Protein AF-A0A1H9QN38-F1 (afdb_monomer)

pLDDT: mean 88.78, std 8.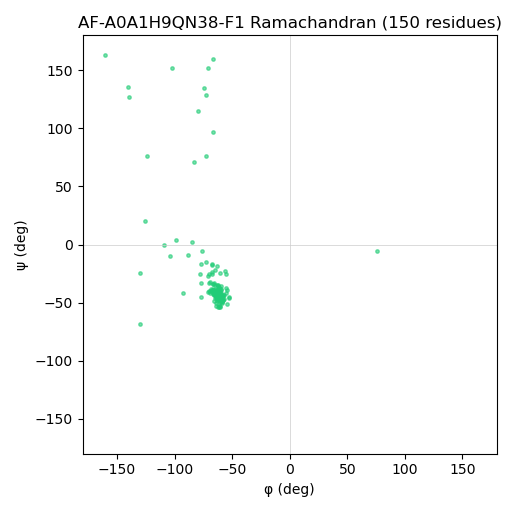53, range [53.91, 98.0]

Foldseek 3Di:
DVVLLVQLCVVCCVVCVLLLVLLVVLLVQLVVLPPPDPPCVDQLCVQVVVVHDSNVSSVVSNVLSVVSNVLSSCCSGPDNDLVSQLVSLVVVLVVLVSSLVSVVVVVDDDPSNVVSVVNSVSSVVSNVVSVVVVVVVVVVVVVVVVVVVVVD

Structure (mmCIF, N/CA/C/O backbone):
data_AF-A0A1H9QN38-F1
#
_entry.id   AF-A0A1H9QN38-F1
#
loop_
_atom_site.group_PDB
_atom_site.id
_atom_site.type_symbol
_atom_site.label_atom_id
_atom_site.label_alt_id
_atom_site.label_comp_id
_atom_site.label_asym_id
_atom_site.label_entity_id
_atom_site.label_seq_id
_atom_site.pdbx_PDB_ins_code
_atom_site.Cartn_x
_atom_site.Cartn_y
_atom_site.Cartn_z
_atom_site.occupancy
_atom_site.B_iso_or_equiv
_atom_site.auth_seq_id
_atom_site.auth_comp_id
_atom_site.auth_asym_id
_atom_site.auth_atom_id
_atom_site.pdbx_PDB_model_num
ATOM 1 N N . MET A 1 1 ? 15.003 -20.982 -12.274 1.00 65.19 1 MET A N 1
ATOM 2 C CA . MET A 1 1 ? 13.824 -20.209 -11.819 1.00 65.19 1 MET A CA 1
ATOM 3 C C . MET A 1 1 ? 14.013 -19.641 -10.412 1.00 65.19 1 MET A C 1
ATOM 5 O O . MET A 1 1 ? 14.087 -18.428 -10.290 1.00 65.19 1 MET A O 1
ATOM 9 N N . MET A 1 2 ? 14.193 -20.466 -9.371 1.00 72.50 2 MET A N 1
ATOM 10 C CA . MET A 1 2 ? 14.381 -19.992 -7.983 1.00 72.50 2 MET A CA 1
ATOM 11 C C . MET A 1 2 ? 15.579 -19.034 -7.801 1.00 72.50 2 MET A C 1
ATOM 13 O O . MET A 1 2 ? 15.434 -17.980 -7.194 1.00 72.50 2 MET A O 1
ATOM 17 N N . LEU A 1 3 ? 16.735 -19.331 -8.409 1.00 73.88 3 LEU A N 1
ATOM 18 C CA . LEU A 1 3 ? 17.917 -18.449 -8.383 1.00 73.88 3 LEU A CA 1
ATOM 19 C C . LEU A 1 3 ? 17.675 -17.080 -9.046 1.00 73.88 3 LEU A C 1
ATOM 21 O O . LEU A 1 3 ? 18.198 -16.069 -8.582 1.00 73.88 3 LEU A O 1
ATOM 25 N N . THR A 1 4 ? 16.870 -17.038 -10.111 1.00 74.44 4 THR A N 1
ATOM 26 C CA . THR A 1 4 ? 16.478 -15.799 -10.805 1.00 74.44 4 THR A CA 1
ATOM 27 C C . THR A 1 4 ? 15.549 -14.959 -9.933 1.00 74.44 4 THR A C 1
ATOM 29 O O . THR A 1 4 ? 15.715 -13.743 -9.852 1.00 74.44 4 THR A O 1
ATOM 32 N N . LEU A 1 5 ? 14.617 -15.615 -9.230 1.00 72.75 5 LEU A N 1
ATOM 33 C CA . LEU A 1 5 ? 13.726 -14.959 -8.278 1.00 72.75 5 LEU A CA 1
ATOM 34 C C . LEU A 1 5 ? 14.518 -14.310 -7.140 1.00 72.75 5 LEU A C 1
ATOM 36 O O . LEU A 1 5 ? 14.424 -13.103 -6.935 1.00 72.75 5 LEU A O 1
ATOM 40 N N . VAL A 1 6 ? 15.369 -15.089 -6.466 1.00 75.12 6 VAL A N 1
ATOM 41 C CA . VAL A 1 6 ? 16.167 -14.615 -5.326 1.00 75.12 6 VAL A CA 1
ATOM 42 C C . VAL A 1 6 ? 17.084 -13.462 -5.728 1.00 75.12 6 VAL A C 1
ATOM 44 O O . VAL A 1 6 ? 17.057 -12.422 -5.076 1.00 75.12 6 VAL A O 1
ATOM 47 N N . ARG A 1 7 ? 17.839 -13.592 -6.831 1.00 74.44 7 ARG A N 1
ATOM 48 C CA . ARG A 1 7 ? 18.728 -12.516 -7.303 1.00 74.44 7 ARG A CA 1
ATOM 49 C C . ARG A 1 7 ? 17.965 -11.229 -7.602 1.00 74.44 7 ARG A C 1
ATOM 51 O O . ARG A 1 7 ? 18.402 -10.166 -7.168 1.00 74.44 7 ARG A O 1
ATOM 58 N N . GLY A 1 8 ? 16.825 -11.340 -8.284 1.00 74.12 8 GLY A N 1
ATOM 59 C CA . GLY A 1 8 ? 15.977 -10.203 -8.634 1.00 74.12 8 GL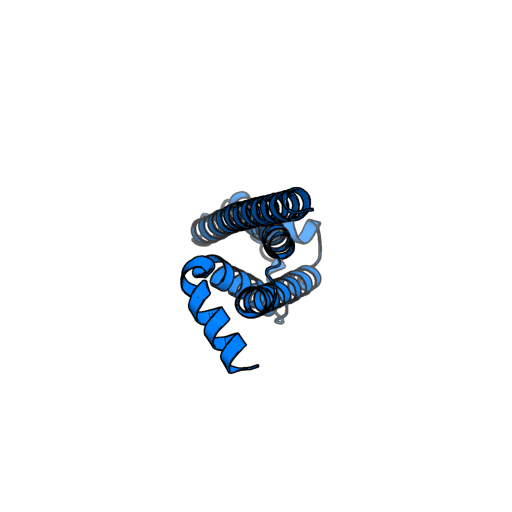Y A CA 1
ATOM 60 C C . GLY A 1 8 ? 15.361 -9.494 -7.424 1.00 74.12 8 GLY A C 1
ATOM 61 O O . GLY A 1 8 ? 15.316 -8.266 -7.368 1.00 74.12 8 GLY A O 1
ATOM 62 N N . ILE A 1 9 ? 14.948 -10.252 -6.404 1.00 74.62 9 ILE A N 1
ATOM 63 C CA . ILE A 1 9 ? 14.509 -9.670 -5.132 1.00 74.62 9 ILE A CA 1
ATOM 64 C C . ILE A 1 9 ? 15.685 -8.944 -4.478 1.00 74.62 9 ILE A C 1
ATOM 66 O O . ILE A 1 9 ? 15.569 -7.761 -4.177 1.00 74.62 9 ILE A O 1
ATOM 70 N N . THR A 1 10 ? 16.834 -9.605 -4.305 1.00 77.38 10 THR A N 1
ATOM 71 C CA . THR A 1 10 ? 17.978 -9.017 -3.588 1.00 77.38 10 THR A CA 1
ATOM 72 C C . THR A 1 10 ? 18.556 -7.776 -4.268 1.00 77.38 10 THR A C 1
ATOM 74 O O . THR A 1 10 ? 18.964 -6.848 -3.573 1.00 77.38 10 THR A O 1
ATOM 77 N N . SER A 1 11 ? 18.557 -7.712 -5.606 1.00 77.50 11 SER A N 1
ATOM 78 C CA . SER A 1 11 ? 19.092 -6.565 -6.350 1.00 77.50 11 SER A CA 1
ATOM 79 C C . SER A 1 11 ? 18.227 -5.313 -6.205 1.00 77.50 11 SER A C 1
ATOM 81 O O . SER A 1 11 ? 18.752 -4.202 -6.187 1.00 77.50 11 SER A O 1
ATOM 83 N N . HIS A 1 12 ? 16.908 -5.480 -6.074 1.00 79.06 12 HIS A N 1
ATOM 84 C CA . HIS A 1 12 ? 15.957 -4.370 -5.985 1.00 79.06 12 HIS A CA 1
ATOM 85 C C . HIS A 1 12 ? 15.425 -4.122 -4.572 1.00 79.06 12 HIS A C 1
ATOM 87 O O . HIS A 1 12 ? 14.798 -3.088 -4.345 1.00 79.06 12 HIS A O 1
ATOM 93 N N . PHE A 1 13 ? 15.695 -5.017 -3.618 1.00 79.81 13 PHE A N 1
ATOM 94 C CA . PHE A 1 13 ? 15.172 -4.935 -2.255 1.00 79.81 13 PHE A CA 1
ATOM 95 C C . PHE A 1 13 ? 15.503 -3.596 -1.598 1.00 79.81 13 PHE A C 1
ATOM 97 O O . PHE A 1 13 ? 14.596 -2.906 -1.149 1.00 79.81 13 PHE A O 1
ATOM 104 N N . ARG A 1 14 ? 16.778 -3.173 -1.625 1.00 81.94 14 ARG A N 1
ATOM 105 C CA . ARG A 1 14 ? 17.223 -1.912 -0.999 1.00 81.94 14 ARG A CA 1
ATOM 106 C C . ARG A 1 14 ? 16.524 -0.678 -1.570 1.00 81.94 14 ARG A C 1
ATOM 108 O O . ARG A 1 14 ? 16.243 0.252 -0.827 1.00 81.94 14 ARG A O 1
ATOM 115 N N . ALA A 1 15 ? 16.230 -0.680 -2.868 1.00 84.25 15 ALA A N 1
ATOM 116 C CA . ALA A 1 15 ? 15.539 0.424 -3.528 1.00 84.25 15 ALA A CA 1
ATOM 117 C C . ALA A 1 15 ? 14.024 0.432 -3.256 1.00 84.25 15 ALA A C 1
ATOM 119 O O . ALA A 1 15 ? 13.376 1.440 -3.504 1.00 84.25 15 ALA A O 1
ATOM 120 N N . ARG A 1 16 ? 13.459 -0.684 -2.772 1.00 87.44 16 ARG A N 1
ATOM 121 C CA . ARG A 1 16 ? 12.011 -0.891 -2.599 1.00 87.44 16 ARG A CA 1
ATOM 122 C C . ARG A 1 16 ? 11.631 -1.306 -1.174 1.00 87.44 16 ARG A C 1
ATOM 124 O O . ARG A 1 16 ? 10.567 -1.885 -0.975 1.00 87.44 16 ARG A O 1
ATOM 131 N N . VAL A 1 17 ? 12.488 -1.051 -0.178 1.00 92.94 17 VAL A N 1
ATOM 132 C CA . VAL A 1 17 ? 12.266 -1.486 1.219 1.00 92.94 17 VAL A CA 1
ATOM 133 C C . VAL A 1 17 ? 10.925 -0.983 1.746 1.00 92.94 17 VAL A C 1
ATOM 135 O O . VAL A 1 17 ? 10.189 -1.738 2.374 1.00 92.94 17 VAL A O 1
ATOM 138 N N . THR A 1 18 ? 10.582 0.269 1.448 1.00 94.31 18 THR A N 1
ATOM 139 C CA . THR A 1 18 ? 9.319 0.893 1.858 1.00 94.31 18 THR A CA 1
ATOM 140 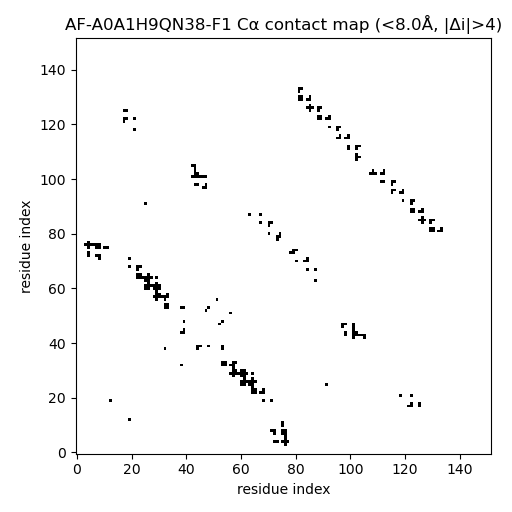C C . THR A 1 18 ? 8.109 0.211 1.225 1.00 94.31 18 THR A C 1
ATOM 142 O O . THR A 1 18 ? 7.111 -0.001 1.904 1.00 94.31 18 THR A O 1
ATOM 145 N N . GLU A 1 19 ? 8.187 -0.198 -0.042 1.00 94.00 19 GLU A N 1
ATOM 146 C CA . GLU A 1 19 ? 7.107 -0.937 -0.705 1.00 94.00 19 GLU A CA 1
ATOM 147 C C . GLU A 1 19 ? 6.910 -2.325 -0.103 1.00 94.00 19 GLU A C 1
ATOM 149 O O . GLU A 1 19 ? 5.773 -2.743 0.098 1.00 94.00 19 GLU A O 1
ATOM 154 N N . TRP A 1 20 ? 8.004 -3.026 0.208 1.00 94.44 20 TRP A N 1
ATOM 155 C CA . TRP A 1 20 ? 7.952 -4.324 0.881 1.00 94.44 20 TRP A CA 1
ATOM 156 C C . TRP A 1 20 ? 7.343 -4.209 2.275 1.00 94.44 20 TRP A C 1
ATOM 158 O O . TRP A 1 20 ? 6.432 -4.966 2.611 1.00 94.44 20 TRP A O 1
ATOM 168 N N . ALA A 1 21 ? 7.817 -3.244 3.066 1.00 95.94 21 ALA A N 1
ATOM 169 C CA . ALA A 1 21 ? 7.328 -3.010 4.417 1.00 95.94 21 ALA A CA 1
ATOM 170 C C . ALA A 1 21 ? 5.831 -2.677 4.419 1.00 95.94 21 ALA A C 1
ATOM 172 O O . ALA A 1 21 ? 5.080 -3.257 5.195 1.00 95.94 21 ALA A O 1
ATOM 173 N N . LEU A 1 22 ? 5.381 -1.797 3.522 1.00 97.06 22 LEU A N 1
ATOM 174 C CA . LEU A 1 22 ? 3.987 -1.356 3.472 1.00 97.06 22 LEU A CA 1
ATOM 175 C C . LEU A 1 22 ? 3.045 -2.387 2.842 1.00 97.06 22 LEU A C 1
ATOM 177 O O . LEU A 1 22 ? 1.916 -2.536 3.305 1.00 97.06 22 LEU A O 1
ATOM 181 N N . ALA A 1 23 ? 3.506 -3.165 1.859 1.00 96.38 23 ALA A N 1
ATOM 182 C CA . ALA A 1 23 ? 2.750 -4.311 1.357 1.00 96.38 23 ALA A CA 1
ATOM 183 C C . ALA A 1 23 ? 2.555 -5.372 2.454 1.00 96.38 23 ALA A C 1
ATOM 185 O O . ALA A 1 23 ? 1.448 -5.881 2.630 1.00 96.38 23 ALA A O 1
ATOM 186 N N . GLY A 1 24 ? 3.611 -5.653 3.227 1.00 97.06 24 GLY A N 1
ATOM 187 C CA . GLY A 1 24 ? 3.550 -6.530 4.394 1.00 97.06 24 GLY A CA 1
ATOM 188 C C . GLY A 1 24 ? 2.642 -5.985 5.496 1.00 97.06 24 GLY A C 1
ATOM 189 O O . GLY A 1 24 ? 1.827 -6.731 6.032 1.00 97.06 24 GLY A O 1
ATOM 190 N N . ALA A 1 25 ? 2.723 -4.685 5.791 1.00 97.31 25 ALA A N 1
ATOM 191 C CA . ALA A 1 25 ? 1.863 -4.030 6.771 1.00 97.31 25 ALA A CA 1
ATOM 192 C C . ALA A 1 25 ? 0.387 -4.109 6.369 1.00 97.31 25 ALA A C 1
ATOM 194 O O . ALA A 1 25 ? -0.441 -4.456 7.201 1.00 97.31 25 ALA A O 1
ATOM 195 N N . LEU A 1 26 ? 0.051 -3.860 5.099 1.00 97.88 26 LEU A N 1
ATOM 196 C CA . LEU A 1 26 ? -1.326 -3.952 4.613 1.00 97.88 26 LEU A CA 1
ATOM 197 C C . LEU A 1 26 ? -1.857 -5.390 4.650 1.00 97.88 26 LEU A C 1
ATOM 199 O O . LEU A 1 26 ? -2.981 -5.620 5.093 1.00 97.88 26 LEU A O 1
ATOM 203 N N . PHE A 1 27 ? -1.034 -6.353 4.223 1.00 98.00 27 PHE A N 1
ATOM 204 C CA . PHE A 1 27 ? -1.359 -7.776 4.305 1.00 98.00 27 PHE A CA 1
ATOM 205 C C . PHE A 1 27 ? -1.617 -8.204 5.756 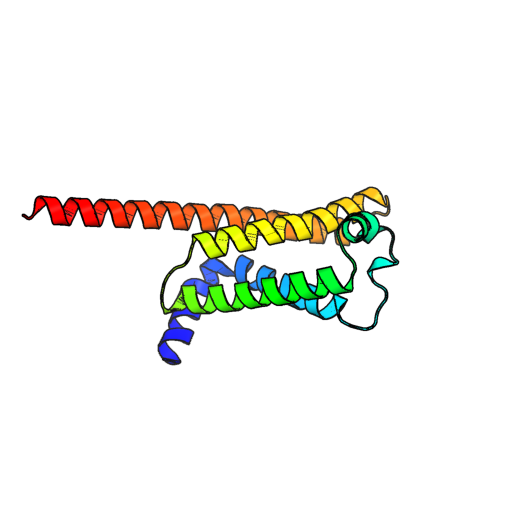1.00 98.00 27 PHE A C 1
ATOM 207 O O . PHE A 1 27 ? -2.643 -8.814 6.051 1.00 98.00 27 PHE A O 1
ATOM 214 N N . GLY A 1 28 ? -0.711 -7.839 6.667 1.00 97.56 28 GLY A N 1
ATOM 215 C CA . GLY A 1 28 ? -0.825 -8.130 8.093 1.00 97.56 28 GLY A CA 1
ATOM 216 C C . GLY A 1 28 ? -2.034 -7.450 8.730 1.00 97.56 28 GLY A C 1
ATOM 217 O O . GLY A 1 28 ? -2.762 -8.088 9.479 1.00 97.56 28 GLY A O 1
ATOM 218 N N . TRP A 1 29 ? -2.305 -6.192 8.385 1.00 96.44 29 TRP A N 1
ATOM 219 C CA . TRP A 1 29 ? -3.469 -5.45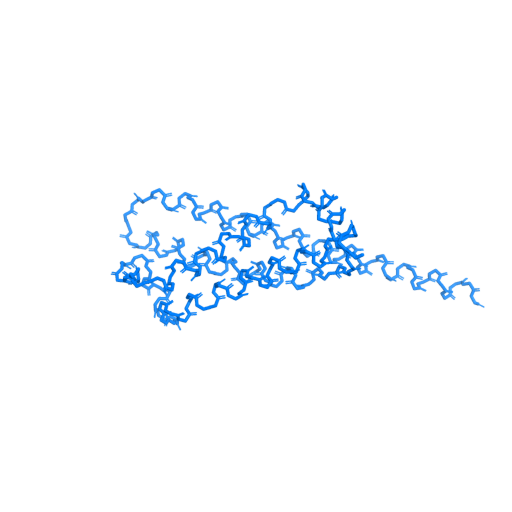9 8.879 1.00 96.44 29 TRP A CA 1
ATOM 220 C C . TRP A 1 29 ? -4.781 -6.111 8.425 1.00 96.44 29 TRP A C 1
ATOM 222 O O . TRP A 1 29 ? -5.663 -6.354 9.244 1.00 96.44 29 TRP A O 1
ATOM 232 N N . GLY A 1 30 ? -4.874 -6.500 7.148 1.00 96.81 30 GLY A N 1
ATOM 233 C CA . GLY A 1 30 ? -6.010 -7.267 6.635 1.00 96.81 30 GLY A CA 1
ATOM 234 C C . GLY A 1 30 ? -6.169 -8.633 7.305 1.00 96.81 30 GLY A C 1
ATOM 235 O O . GLY A 1 30 ? -7.287 -9.054 7.575 1.00 96.81 30 GLY A O 1
ATOM 236 N N . TYR A 1 31 ? -5.065 -9.314 7.626 1.00 96.94 31 TYR A N 1
ATOM 237 C CA . TYR A 1 31 ? -5.101 -10.557 8.399 1.00 96.94 31 TYR A CA 1
ATOM 238 C C . TYR A 1 31 ? -5.630 -10.340 9.825 1.00 96.94 31 TYR A C 1
ATOM 240 O O . TYR A 1 31 ? -6.469 -11.114 10.277 1.00 96.94 31 TYR A O 1
ATOM 248 N N . ILE A 1 32 ? -5.190 -9.278 10.510 1.00 95.75 32 ILE A N 1
ATOM 249 C CA . ILE A 1 32 ? -5.652 -8.937 11.864 1.00 95.75 32 ILE A CA 1
ATOM 250 C C . ILE A 1 32 ? -7.156 -8.651 11.888 1.00 95.75 32 ILE A C 1
ATOM 252 O O . ILE A 1 32 ? -7.836 -9.189 12.754 1.00 95.75 32 ILE A O 1
ATOM 256 N N . LEU A 1 33 ? -7.692 -7.894 10.924 1.00 94.94 33 LEU A N 1
ATOM 257 C CA . LEU A 1 33 ? -9.138 -7.626 10.840 1.00 94.94 33 LEU A CA 1
ATOM 258 C C . LEU A 1 33 ? -9.998 -8.877 10.614 1.00 94.94 33 LEU A C 1
ATOM 260 O O . LEU A 1 33 ? -11.205 -8.851 10.824 1.00 94.94 33 LEU A O 1
ATOM 264 N N . LYS A 1 34 ? -9.400 -9.971 10.141 1.00 93.44 34 LYS A N 1
ATOM 265 C CA . LYS A 1 34 ? -10.103 -11.244 9.948 1.00 93.44 34 LYS A CA 1
ATOM 266 C C . LYS A 1 34 ? -10.084 -12.125 11.195 1.00 93.44 34 LYS A C 1
ATOM 268 O O . LYS A 1 34 ? -10.736 -13.169 11.205 1.00 93.44 34 LYS A O 1
ATOM 273 N N . LEU A 1 35 ? -9.316 -11.757 12.221 1.00 93.62 35 LEU A N 1
ATOM 274 C CA . LEU A 1 35 ? -9.378 -12.428 13.513 1.00 93.62 35 LEU A CA 1
ATOM 275 C C . LEU A 1 35 ? -10.703 -12.076 14.206 1.00 93.62 35 LEU A C 1
ATOM 277 O O . LEU A 1 35 ? -11.242 -10.998 13.970 1.00 93.62 35 LEU A O 1
ATOM 281 N N . PRO A 1 36 ? -11.239 -12.955 15.070 1.00 87.00 36 PRO A N 1
ATOM 282 C CA . PRO A 1 36 ? -12.490 -12.707 15.780 1.00 87.00 36 PRO A CA 1
ATOM 283 C C . PRO A 1 36 ? -12.288 -11.650 16.879 1.00 87.00 36 PRO A C 1
ATOM 285 O O . PRO A 1 36 ? -12.186 -11.970 18.061 1.00 87.00 36 PRO A O 1
ATOM 288 N N . SER A 1 37 ? -12.190 -10.385 16.479 1.00 86.62 37 SER A N 1
ATOM 289 C CA . SER A 1 37 ? -12.044 -9.220 17.345 1.00 86.62 37 SER A CA 1
ATOM 290 C C . SER A 1 37 ? -12.888 -8.078 16.781 1.00 86.62 37 SER A C 1
ATOM 292 O O . SER A 1 37 ? -12.824 -7.844 15.580 1.00 86.62 37 SER A O 1
ATOM 294 N N . PRO A 1 38 ? -13.653 -7.344 17.605 1.00 87.31 38 PRO A N 1
ATOM 295 C CA . PRO A 1 38 ? -14.478 -6.241 17.128 1.00 87.31 38 PRO A CA 1
ATOM 296 C C . PRO A 1 38 ? -13.647 -4.956 16.992 1.00 87.31 38 PRO A C 1
ATOM 298 O O . PRO A 1 38 ? -13.746 -4.033 17.801 1.00 87.31 38 PRO A O 1
ATOM 301 N N . THR A 1 39 ? -12.758 -4.892 16.001 1.00 91.75 39 THR A N 1
ATOM 302 C CA . THR A 1 39 ? -11.873 -3.727 15.831 1.00 91.75 39 THR A CA 1
ATOM 303 C C . THR A 1 39 ? -12.674 -2.474 15.492 1.00 91.75 39 THR A C 1
ATOM 305 O O . THR A 1 39 ? -12.383 -1.395 16.009 1.00 91.75 39 THR A O 1
ATOM 308 N N . PHE A 1 40 ? -13.701 -2.616 14.651 1.00 93.75 40 PHE A N 1
ATOM 309 C CA . PHE A 1 40 ? -14.521 -1.509 14.164 1.00 93.75 40 PHE A CA 1
ATOM 310 C C . PHE A 1 40 ? -15.530 -0.973 15.189 1.00 93.75 40 PHE A C 1
ATOM 312 O O . PHE A 1 40 ? -16.126 0.074 14.940 1.00 93.75 40 PHE A O 1
ATOM 319 N N . ASP A 1 41 ? -15.664 -1.602 16.361 1.00 92.75 41 ASP A N 1
ATOM 320 C CA . ASP A 1 41 ? -16.434 -1.038 17.481 1.00 92.75 41 ASP A CA 1
ATOM 321 C C . ASP A 1 41 ? -15.763 0.224 18.052 1.00 92.75 41 ASP A C 1
ATOM 323 O O . ASP A 1 41 ? -16.392 1.026 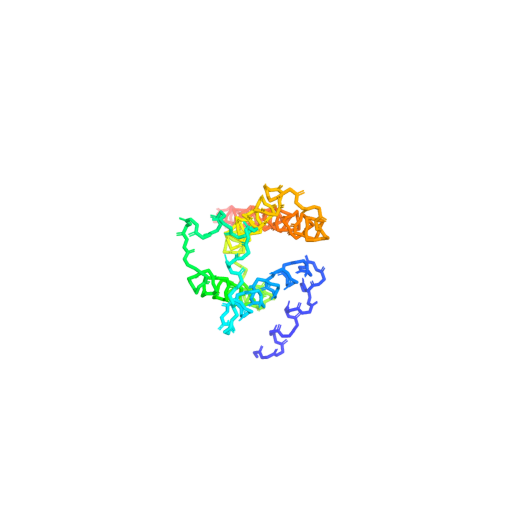18.746 1.00 92.75 41 ASP A O 1
ATOM 327 N N . GLN A 1 42 ? -14.476 0.434 17.754 1.00 90.00 42 GLN A N 1
ATOM 328 C CA . GLN A 1 42 ? -13.771 1.641 18.158 1.00 90.00 42 GLN A CA 1
ATOM 329 C C . GLN A 1 42 ? -14.202 2.836 17.288 1.00 90.00 42 GLN A C 1
ATOM 331 O O . GLN A 1 42 ? -14.175 2.744 16.056 1.00 90.00 42 GLN A O 1
ATOM 336 N N . PRO A 1 43 ? -14.481 4.010 17.890 1.00 91.12 43 PRO A N 1
ATOM 337 C CA . PRO A 1 43 ? -14.902 5.204 17.151 1.00 91.12 43 PRO A CA 1
ATOM 338 C C . PRO A 1 43 ? -13.934 5.637 16.037 1.00 91.12 43 PRO A C 1
ATOM 340 O O . PRO A 1 43 ? -14.342 6.273 15.066 1.00 91.12 43 PRO A O 1
ATOM 343 N N . SER A 1 44 ? -12.652 5.278 16.155 1.00 90.81 44 SER A N 1
ATOM 344 C CA . SER A 1 44 ? -11.590 5.613 15.201 1.00 90.81 44 SER A CA 1
ATOM 345 C C . SER A 1 44 ? -11.779 4.971 13.831 1.00 90.81 44 SER A C 1
ATOM 347 O O . SER A 1 44 ? -11.251 5.492 12.854 1.00 90.81 44 SER A O 1
ATOM 349 N N . TYR A 1 45 ? -12.546 3.885 13.728 1.00 92.75 45 TYR A N 1
ATOM 350 C CA . TYR A 1 45 ? -12.849 3.229 12.453 1.00 92.75 45 TYR A CA 1
ATOM 351 C C . TYR A 1 45 ? -14.215 3.619 11.887 1.00 92.75 45 TYR A C 1
ATOM 353 O O . TYR A 1 45 ? -14.596 3.129 10.824 1.00 92.75 45 TYR A O 1
ATOM 361 N N . GLY A 1 46 ? -14.933 4.542 12.538 1.00 90.75 46 GLY A N 1
ATOM 362 C CA . GLY A 1 46 ? -16.276 4.951 12.130 1.00 90.75 46 GLY A CA 1
ATOM 363 C C . GLY A 1 46 ? -16.356 5.411 10.672 1.00 90.75 46 GLY A C 1
ATOM 364 O O . GLY A 1 46 ? -17.293 5.048 9.972 1.00 90.75 46 GLY A O 1
ATOM 365 N N . GLU A 1 47 ? -15.354 6.136 10.163 1.00 89.19 47 GLU A N 1
ATOM 366 C CA . GLU A 1 47 ? -15.338 6.545 8.749 1.00 89.19 47 GLU A CA 1
ATOM 367 C C . GLU A 1 47 ? -15.158 5.364 7.790 1.00 89.19 47 GLU A C 1
ATOM 369 O O . GLU A 1 47 ? -15.827 5.310 6.762 1.00 89.19 47 GLU A O 1
ATOM 374 N N . MET A 1 48 ? -14.319 4.382 8.131 1.00 93.44 48 MET A N 1
ATOM 375 C CA . MET A 1 48 ? -14.158 3.172 7.318 1.00 93.44 48 MET A CA 1
ATOM 376 C C . MET A 1 48 ? -15.436 2.330 7.312 1.00 93.44 48 MET A C 1
ATOM 378 O O . MET A 1 48 ? -15.846 1.846 6.253 1.00 93.44 48 MET A O 1
ATOM 382 N N . ALA A 1 49 ? -16.092 2.212 8.470 1.00 94.19 49 ALA A N 1
ATOM 383 C CA . ALA A 1 49 ? -17.340 1.473 8.641 1.00 94.19 49 ALA A CA 1
ATOM 384 C C . ALA A 1 49 ? -18.493 2.027 7.781 1.00 94.19 49 ALA A C 1
ATOM 386 O O . ALA A 1 49 ? -19.408 1.288 7.425 1.00 94.19 49 ALA A O 1
ATOM 387 N N . ARG A 1 50 ? -18.443 3.311 7.389 1.00 92.19 50 ARG A N 1
ATOM 388 C CA . ARG A 1 50 ? -19.430 3.922 6.477 1.00 92.19 50 ARG A CA 1
ATOM 389 C C . ARG A 1 50 ? -19.325 3.417 5.042 1.00 92.19 50 ARG A C 1
ATOM 391 O O . ARG A 1 50 ? -20.308 3.492 4.311 1.00 92.19 50 ARG A O 1
ATOM 398 N N . PHE A 1 51 ? -18.148 2.953 4.628 1.00 93.75 51 PHE A N 1
ATOM 399 C CA . PHE A 1 51 ? -17.919 2.454 3.272 1.00 93.75 51 PHE A CA 1
ATOM 400 C C . PHE A 1 51 ? -18.139 0.946 3.168 1.00 93.75 51 PHE A C 1
ATOM 402 O O . PHE A 1 51 ? -18.704 0.485 2.179 1.00 93.75 51 PHE A O 1
ATOM 409 N N . ALA A 1 52 ? -17.676 0.178 4.158 1.00 94.62 52 ALA A N 1
ATOM 410 C CA . ALA A 1 52 ? -17.802 -1.275 4.171 1.00 94.62 52 ALA A CA 1
ATOM 411 C C . ALA A 1 52 ? -17.626 -1.850 5.585 1.00 94.62 52 ALA A C 1
ATOM 413 O O . ALA A 1 52 ? -17.078 -1.192 6.471 1.00 94.62 52 ALA A O 1
ATOM 414 N N . SER A 1 53 ? -18.061 -3.098 5.781 1.00 95.06 53 SER A N 1
ATOM 415 C CA . SER A 1 53 ? -17.875 -3.827 7.041 1.00 95.06 53 SER A CA 1
ATOM 416 C C . SER A 1 53 ? -16.399 -4.136 7.326 1.00 95.06 53 SER A C 1
ATOM 418 O O . SER A 1 53 ? -15.580 -4.184 6.405 1.00 95.06 53 SER A O 1
ATOM 420 N N . GLU A 1 54 ? -16.074 -4.407 8.596 1.00 94.94 54 GLU A N 1
ATOM 421 C CA . GLU A 1 54 ? -14.734 -4.845 9.022 1.00 94.94 54 GLU A CA 1
ATOM 422 C C . GLU A 1 54 ? -14.245 -6.055 8.216 1.00 94.94 54 GLU A C 1
ATOM 424 O O . GLU A 1 54 ? -13.134 -6.024 7.694 1.00 94.94 54 GLU A O 1
ATOM 429 N N . ASP A 1 55 ? -15.096 -7.072 8.023 1.00 95.06 55 ASP A N 1
ATOM 430 C CA . ASP A 1 55 ? -14.745 -8.259 7.229 1.00 95.06 55 ASP A CA 1
ATOM 431 C C . ASP A 1 55 ? -14.413 -7.897 5.773 1.00 95.06 55 ASP A C 1
ATOM 433 O O . ASP A 1 55 ? -13.412 -8.359 5.226 1.00 95.06 55 ASP A O 1
ATOM 437 N N . THR A 1 56 ? -15.192 -7.002 5.158 1.00 96.00 56 THR A N 1
ATOM 438 C CA . THR A 1 56 ? -14.933 -6.557 3.781 1.00 96.00 56 THR A CA 1
ATOM 439 C C . THR A 1 56 ? -13.585 -5.846 3.688 1.00 96.00 56 THR A C 1
ATOM 441 O O . THR A 1 56 ? -12.783 -6.148 2.802 1.00 96.00 56 THR A O 1
ATOM 444 N N . TRP A 1 57 ? -13.294 -4.936 4.622 1.00 96.00 57 TRP A N 1
ATOM 445 C CA . TRP A 1 57 ? -11.993 -4.271 4.696 1.00 96.00 57 TRP A CA 1
ATOM 446 C C . TRP A 1 57 ? -10.855 -5.257 4.955 1.00 96.00 57 TRP A C 1
ATOM 448 O O . TRP A 1 57 ? -9.814 -5.165 4.305 1.00 96.00 57 TRP A O 1
ATOM 458 N N . GLY A 1 58 ? -11.063 -6.239 5.832 1.00 96.44 58 GLY A N 1
ATOM 459 C CA . GLY A 1 58 ? -10.115 -7.314 6.097 1.00 96.44 58 GLY A CA 1
ATOM 460 C C . GLY A 1 58 ? -9.781 -8.106 4.835 1.00 96.44 58 GLY A C 1
ATOM 461 O O . GLY A 1 58 ? -8.607 -8.285 4.507 1.00 96.44 58 GLY A O 1
ATOM 462 N N . GLN A 1 59 ? -10.793 -8.515 4.065 1.00 96.81 59 GLN A N 1
ATOM 463 C CA . GLN A 1 59 ? -10.602 -9.204 2.786 1.00 96.81 59 GLN A CA 1
ATOM 464 C C . GLN A 1 59 ? -9.858 -8.337 1.765 1.00 96.81 59 GLN A C 1
ATOM 466 O O . GLN A 1 59 ? -8.901 -8.806 1.145 1.00 96.81 59 GLN A O 1
ATOM 471 N N . VAL A 1 60 ? -10.262 -7.075 1.608 1.00 95.81 60 VAL A N 1
ATOM 472 C CA . VAL A 1 60 ? -9.647 -6.138 0.660 1.00 95.81 60 VAL A CA 1
ATOM 473 C C . VAL A 1 60 ? -8.176 -5.903 1.003 1.00 95.81 60 VAL A C 1
ATOM 475 O O . VAL A 1 60 ? -7.313 -6.098 0.147 1.00 95.81 60 VAL A O 1
ATOM 478 N N . CYS A 1 61 ? -7.861 -5.543 2.248 1.00 97.44 61 CYS A N 1
ATOM 479 C CA . CYS A 1 61 ? -6.488 -5.293 2.688 1.00 97.44 61 CYS A CA 1
ATOM 480 C C . CYS A 1 61 ? -5.612 -6.546 2.565 1.00 97.44 61 CYS A C 1
ATOM 482 O O . CYS A 1 61 ? -4.483 -6.461 2.077 1.00 97.44 61 CYS A O 1
ATOM 484 N N . PHE A 1 62 ? -6.147 -7.714 2.935 1.00 97.62 62 PHE A N 1
ATOM 485 C CA . PHE A 1 62 ? -5.443 -8.990 2.831 1.00 97.62 62 PHE A CA 1
ATOM 486 C C . PHE A 1 62 ? -5.065 -9.304 1.379 1.00 97.62 62 PHE A C 1
ATOM 488 O O . PHE A 1 62 ? -3.893 -9.533 1.074 1.00 97.62 62 PHE A O 1
ATOM 495 N N . TRP A 1 63 ? -6.035 -9.270 0.460 1.00 96.81 63 TRP A N 1
ATOM 496 C CA . TRP A 1 63 ? -5.785 -9.617 -0.938 1.00 96.81 63 TRP A CA 1
ATOM 497 C C . TRP A 1 63 ? -4.947 -8.567 -1.662 1.00 96.81 63 TRP A C 1
ATOM 499 O O . TRP A 1 63 ? -4.028 -8.934 -2.392 1.00 96.81 63 TRP A O 1
ATOM 509 N N . VAL A 1 64 ? -5.185 -7.274 -1.431 1.00 95.75 64 VAL A N 1
ATOM 510 C CA . VAL A 1 64 ? -4.363 -6.209 -2.025 1.00 95.75 64 VAL A CA 1
ATOM 511 C C . VAL A 1 64 ? -2.923 -6.297 -1.523 1.00 95.75 64 VAL A C 1
ATOM 513 O O . VAL A 1 64 ? -1.996 -6.245 -2.331 1.00 95.75 64 VAL A O 1
ATOM 516 N N . GLY A 1 65 ? -2.712 -6.483 -0.216 1.00 96.62 65 GLY A N 1
ATOM 517 C CA . GLY A 1 65 ? -1.378 -6.666 0.358 1.00 96.62 65 GLY A CA 1
ATOM 518 C C . GLY A 1 65 ? -0.657 -7.873 -0.244 1.00 96.62 65 GLY A C 1
ATOM 519 O O . GLY A 1 65 ? 0.494 -7.761 -0.669 1.00 96.62 65 GLY A O 1
ATOM 520 N N . LEU A 1 66 ? -1.358 -9.002 -0.389 1.00 96.25 66 LEU A N 1
ATOM 521 C CA . LEU A 1 66 ? -0.808 -10.204 -1.013 1.00 96.25 66 LEU A CA 1
ATOM 522 C C . LEU A 1 66 ? -0.436 -9.976 -2.485 1.00 96.25 66 LEU A C 1
ATOM 524 O O . LEU A 1 66 ? 0.672 -10.316 -2.901 1.00 96.25 66 LEU A O 1
ATOM 528 N N . VAL A 1 67 ? -1.325 -9.362 -3.271 1.00 94.62 67 VAL A N 1
ATOM 529 C CA . VAL A 1 67 ? -1.059 -9.035 -4.680 1.00 94.62 67 VAL A CA 1
ATOM 530 C C . VAL A 1 67 ? 0.147 -8.107 -4.800 1.00 94.62 67 VAL A C 1
ATOM 532 O O . VAL A 1 67 ? 0.968 -8.295 -5.696 1.00 94.62 67 VAL A O 1
ATOM 535 N N . ARG A 1 68 ? 0.321 -7.147 -3.884 1.00 93.75 68 ARG A N 1
ATOM 536 C CA . ARG A 1 68 ? 1.505 -6.275 -3.856 1.00 93.75 68 ARG A CA 1
ATOM 537 C C . ARG A 1 68 ? 2.789 -7.044 -3.581 1.00 93.75 68 ARG A C 1
ATOM 539 O O . ARG A 1 68 ? 3.771 -6.826 -4.286 1.00 93.75 68 ARG A O 1
ATOM 546 N N . ILE A 1 69 ? 2.784 -7.957 -2.612 1.00 93.25 69 ILE A N 1
ATOM 547 C CA . ILE A 1 69 ? 3.935 -8.824 -2.322 1.00 93.25 69 ILE A CA 1
ATOM 548 C C . ILE A 1 69 ? 4.299 -9.644 -3.568 1.00 93.25 69 ILE A C 1
ATOM 550 O O . ILE A 1 69 ? 5.453 -9.641 -3.998 1.00 93.25 69 ILE A O 1
ATOM 554 N N . VAL A 1 70 ? 3.312 -10.276 -4.211 1.00 90.75 70 VAL A N 1
ATOM 555 C CA . VAL A 1 70 ? 3.524 -11.040 -5.451 1.00 90.75 70 VAL A CA 1
ATOM 556 C C . VAL A 1 70 ? 4.047 -10.141 -6.574 1.00 90.75 70 VAL A C 1
ATOM 558 O O . VAL A 1 70 ? 5.005 -10.503 -7.258 1.00 90.75 70 VAL A O 1
ATOM 561 N N . ALA A 1 71 ? 3.486 -8.942 -6.741 1.00 88.44 71 ALA A N 1
ATOM 562 C CA . ALA A 1 71 ? 3.942 -7.982 -7.738 1.00 88.44 71 ALA A CA 1
ATOM 563 C C . ALA A 1 71 ? 5.395 -7.550 -7.491 1.00 88.44 71 ALA A C 1
ATOM 565 O O . ALA A 1 71 ? 6.147 -7.409 -8.451 1.00 88.44 71 ALA A O 1
ATOM 566 N N . LEU A 1 72 ? 5.828 -7.377 -6.239 1.00 87.94 72 LEU A N 1
ATOM 567 C CA . LEU A 1 72 ? 7.219 -7.053 -5.905 1.00 87.94 72 LEU A CA 1
ATOM 568 C C . LEU A 1 72 ? 8.181 -8.198 -6.238 1.00 87.94 72 LEU A C 1
ATOM 570 O O . LEU A 1 72 ? 9.261 -7.935 -6.770 1.00 87.94 72 LEU A O 1
ATOM 574 N N . ILE A 1 73 ? 7.771 -9.449 -6.005 1.00 86.00 73 ILE A N 1
ATOM 575 C CA . ILE A 1 73 ? 8.529 -10.645 -6.402 1.00 86.00 73 ILE A CA 1
ATOM 576 C C . ILE A 1 73 ? 8.673 -10.692 -7.928 1.00 86.00 73 ILE A C 1
ATOM 578 O O . ILE A 1 73 ? 9.783 -10.752 -8.451 1.00 86.00 73 ILE A O 1
ATOM 582 N N . VAL A 1 74 ? 7.562 -10.601 -8.663 1.00 83.31 74 VAL A N 1
ATOM 583 C CA . VAL A 1 74 ? 7.560 -10.701 -10.132 1.00 83.31 74 VAL A CA 1
ATOM 584 C C . VAL A 1 74 ? 8.319 -9.535 -10.779 1.00 83.31 74 VAL A C 1
ATOM 586 O O . VAL A 1 74 ? 9.130 -9.753 -11.684 1.00 83.31 74 VAL A O 1
ATOM 589 N N . ASN A 1 75 ? 8.129 -8.310 -10.278 1.00 78.19 75 ASN A N 1
ATOM 590 C CA . ASN A 1 75 ? 8.805 -7.101 -10.764 1.00 78.19 75 ASN A CA 1
ATOM 591 C C . ASN A 1 75 ? 10.286 -7.029 -10.385 1.00 78.19 75 ASN A C 1
ATOM 593 O O . ASN A 1 75 ? 11.002 -6.174 -10.908 1.00 78.19 75 ASN A O 1
ATOM 597 N N . GLY A 1 76 ? 10.739 -7.843 -9.432 1.00 69.75 76 GLY A N 1
ATOM 598 C CA . GLY A 1 76 ? 12.158 -8.017 -9.148 1.00 69.75 76 GLY A CA 1
ATOM 599 C C . GLY A 1 76 ? 12.840 -8.932 -10.162 1.00 69.75 76 GLY A C 1
ATOM 600 O O . GLY A 1 76 ? 14.041 -8.807 -10.369 1.00 69.75 76 GLY A O 1
ATOM 601 N N . SER A 1 77 ? 12.096 -9.835 -10.810 1.00 67.88 77 SER A N 1
ATOM 602 C CA . SER A 1 77 ? 12.702 -11.046 -11.378 1.00 67.88 77 SER A CA 1
ATOM 603 C C . SER A 1 77 ? 12.357 -11.366 -12.830 1.00 67.88 77 SER A C 1
ATOM 605 O O . SER A 1 77 ? 13.120 -12.098 -13.456 1.00 67.88 77 SER A O 1
ATOM 607 N N . ILE A 1 78 ? 11.221 -10.898 -13.364 1.00 65.62 78 ILE A N 1
ATOM 608 C CA . ILE A 1 78 ? 10.724 -11.349 -14.679 1.00 65.62 78 ILE A CA 1
ATOM 609 C C . ILE A 1 78 ? 10.368 -10.176 -15.588 1.00 65.62 78 ILE A C 1
ATOM 611 O O . ILE A 1 78 ? 11.024 -9.956 -16.603 1.00 65.62 78 ILE A O 1
ATOM 615 N N . ARG A 1 79 ? 9.315 -9.428 -15.250 1.00 70.44 79 ARG A N 1
ATOM 616 C CA . ARG A 1 79 ? 8.810 -8.328 -16.075 1.00 70.44 79 ARG A CA 1
ATOM 617 C C . ARG A 1 79 ? 8.421 -7.171 -15.171 1.00 70.44 79 ARG A C 1
ATOM 619 O O . ARG A 1 79 ? 7.628 -7.388 -14.259 1.00 70.44 79 ARG A O 1
ATOM 626 N N . PRO A 1 80 ? 8.931 -5.959 -15.416 1.00 72.31 80 PRO A N 1
ATOM 627 C CA . PRO A 1 80 ? 8.519 -4.818 -14.632 1.00 72.31 80 PRO A CA 1
ATOM 628 C C . PRO A 1 80 ? 7.088 -4.389 -14.988 1.00 72.31 80 PRO A C 1
ATOM 630 O O . PRO A 1 80 ? 6.741 -4.186 -16.149 1.00 72.31 80 PRO A O 1
ATOM 633 N N . SER A 1 81 ? 6.265 -4.244 -13.957 1.00 82.19 81 SER A N 1
ATOM 634 C CA . SER A 1 81 ? 4.870 -3.813 -13.985 1.00 82.19 81 SER A CA 1
ATOM 635 C C . SER A 1 81 ? 4.721 -2.597 -13.069 1.00 82.19 81 SER A C 1
ATOM 637 O O . SER A 1 81 ? 4.291 -2.688 -11.914 1.00 82.19 81 SER A O 1
ATOM 639 N N . TYR A 1 82 ? 5.183 -1.451 -13.574 1.00 85.00 82 TYR A N 1
ATOM 640 C CA . TYR A 1 82 ? 5.261 -0.192 -12.828 1.00 85.00 82 TYR A CA 1
ATOM 641 C C . TYR A 1 82 ? 3.877 0.414 -12.558 1.00 85.00 82 TYR A C 1
ATOM 643 O O . TYR A 1 82 ? 3.611 0.844 -11.438 1.00 85.00 82 TYR A O 1
ATOM 651 N N . HIS A 1 83 ? 2.961 0.364 -13.532 1.00 85.62 83 HIS A N 1
ATOM 652 C CA . HIS A 1 83 ? 1.590 0.859 -13.354 1.00 85.62 83 HIS A CA 1
ATOM 653 C C . HIS A 1 83 ? 0.821 0.076 -12.292 1.00 85.62 83 HIS A C 1
ATOM 655 O O . HIS A 1 83 ? 0.150 0.677 -11.460 1.00 85.62 83 HIS A O 1
ATOM 661 N N . LEU A 1 84 ? 0.962 -1.255 -12.268 1.00 88.00 84 LEU A N 1
ATOM 662 C CA . LEU A 1 84 ? 0.321 -2.080 -11.245 1.00 88.00 84 LEU A CA 1
ATOM 663 C C . LEU A 1 84 ? 0.828 -1.711 -9.844 1.00 88.00 84 LEU A C 1
ATOM 665 O O . LEU A 1 84 ? 0.027 -1.561 -8.926 1.00 88.00 84 LEU A O 1
ATOM 669 N N . ARG A 1 85 ? 2.144 -1.498 -9.684 1.00 89.38 85 ARG A N 1
ATOM 670 C CA . ARG A 1 85 ? 2.725 -1.010 -8.419 1.00 89.38 85 ARG A CA 1
ATOM 671 C C . ARG A 1 85 ? 2.134 0.336 -8.009 1.00 89.38 85 ARG A C 1
ATOM 673 O O . ARG A 1 85 ? 1.725 0.479 -6.862 1.00 89.38 85 ARG A O 1
ATOM 680 N N . ALA A 1 86 ? 2.054 1.287 -8.938 1.00 88.38 86 ALA A N 1
ATOM 681 C CA . ALA A 1 86 ? 1.537 2.624 -8.665 1.00 88.38 86 ALA A CA 1
ATOM 682 C C . ALA A 1 86 ? 0.054 2.605 -8.257 1.00 88.38 86 ALA A C 1
ATOM 684 O O . ALA A 1 86 ? -0.315 3.221 -7.260 1.00 88.38 86 ALA A O 1
ATOM 685 N N . VAL A 1 87 ? -0.783 1.848 -8.975 1.00 91.12 87 VAL A N 1
ATOM 686 C CA . VAL A 1 87 ? -2.220 1.718 -8.679 1.00 91.12 87 VAL A CA 1
ATOM 687 C C . VAL A 1 87 ? -2.448 1.066 -7.317 1.00 91.12 87 VAL A C 1
ATOM 689 O O . VAL A 1 87 ? -3.250 1.560 -6.527 1.00 91.12 87 VAL A O 1
ATOM 692 N N . LEU A 1 88 ? -1.724 -0.013 -7.007 1.00 92.25 88 LEU A N 1
ATOM 693 C CA . LEU A 1 88 ? -1.862 -0.692 -5.719 1.00 92.25 88 LEU A CA 1
ATOM 694 C C . LEU A 1 88 ? -1.370 0.180 -4.553 1.00 92.25 88 LEU A C 1
ATOM 696 O O . LEU A 1 88 ? -2.006 0.190 -3.503 1.00 92.25 88 LEU A O 1
ATOM 700 N N . ALA A 1 89 ? -0.280 0.935 -4.738 1.00 91.38 89 ALA A N 1
ATOM 701 C CA . ALA A 1 89 ? 0.201 1.905 -3.752 1.00 91.38 89 ALA A CA 1
ATOM 702 C C . ALA A 1 89 ? -0.809 3.034 -3.515 1.00 91.38 89 ALA A C 1
ATOM 704 O O . ALA A 1 89 ? -1.118 3.359 -2.371 1.00 91.38 89 ALA A O 1
ATOM 705 N N . PHE A 1 90 ? -1.408 3.560 -4.586 1.00 93.12 90 PHE A N 1
ATOM 706 C CA . PHE A 1 90 ? -2.432 4.596 -4.499 1.00 93.12 90 PHE A CA 1
ATOM 707 C C . PHE A 1 90 ? -3.679 4.114 -3.751 1.00 93.12 90 PHE A C 1
ATOM 709 O O . PHE A 1 90 ? -4.209 4.822 -2.896 1.00 93.12 90 PHE A O 1
ATOM 716 N N . PHE A 1 91 ? -4.128 2.887 -4.017 1.00 93.88 91 PHE A N 1
ATOM 717 C CA . PHE A 1 91 ? -5.253 2.311 -3.289 1.00 93.88 91 PHE A CA 1
ATOM 718 C C . PHE A 1 91 ? -4.949 2.154 -1.791 1.00 93.88 91 PHE A C 1
ATOM 720 O O . PHE A 1 91 ? -5.791 2.440 -0.944 1.00 93.88 91 PHE A O 1
ATOM 727 N N . SER A 1 92 ? -3.724 1.770 -1.434 1.00 93.94 92 SER A N 1
ATOM 728 C CA . SER A 1 92 ? -3.323 1.697 -0.028 1.00 93.94 92 SER A CA 1
ATOM 729 C C . SER A 1 92 ? -3.201 3.067 0.632 1.00 93.94 92 SER A C 1
ATOM 731 O O . SER A 1 92 ? -3.566 3.180 1.799 1.00 93.94 92 SER A O 1
ATOM 733 N N . CYS A 1 93 ? -2.802 4.123 -0.093 1.00 94.94 93 CYS A N 1
ATOM 734 C CA . CYS A 1 93 ? -2.890 5.497 0.420 1.00 94.94 93 CYS A CA 1
ATOM 735 C C . CYS A 1 93 ? -4.300 5.809 0.923 1.00 94.94 93 CYS A C 1
ATOM 737 O O . CYS A 1 93 ? -4.445 6.366 2.007 1.00 94.94 93 CYS A O 1
ATOM 739 N N . PHE A 1 94 ? -5.333 5.432 0.161 1.00 93.69 94 PHE A N 1
ATOM 740 C CA . PHE A 1 94 ? -6.7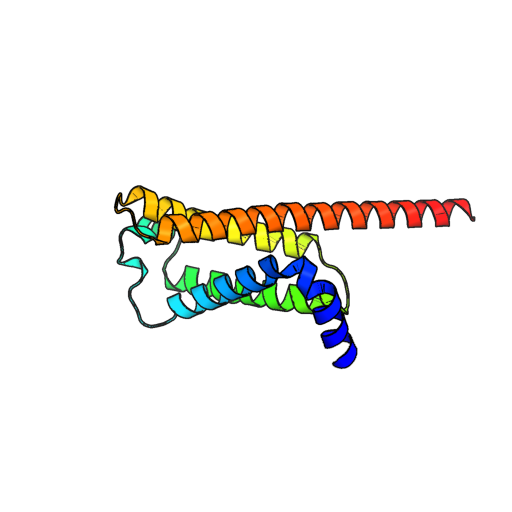20 5.658 0.562 1.00 93.69 94 PHE A CA 1
ATOM 741 C C . PHE A 1 94 ? -7.051 4.956 1.885 1.00 93.69 94 PHE A C 1
ATOM 743 O O . PHE A 1 94 ? -7.606 5.586 2.780 1.00 93.69 94 PHE A O 1
ATOM 750 N N . ILE A 1 95 ? -6.646 3.695 2.046 1.00 94.38 95 ILE A N 1
ATOM 751 C CA . ILE A 1 95 ? -6.880 2.917 3.274 1.00 94.38 95 ILE A CA 1
ATOM 752 C C . ILE A 1 95 ? -6.220 3.590 4.482 1.00 94.38 95 ILE A C 1
ATOM 754 O O . ILE A 1 95 ? -6.888 3.884 5.473 1.00 94.38 95 ILE A O 1
ATOM 758 N N . TRP A 1 96 ? -4.921 3.886 4.394 1.00 95.69 96 TRP A N 1
ATOM 759 C CA . TRP A 1 96 ? -4.192 4.494 5.510 1.00 95.69 96 TRP A CA 1
ATOM 760 C C . TRP A 1 96 ? -4.688 5.903 5.834 1.00 95.69 96 TRP A C 1
ATOM 762 O O . TRP A 1 96 ? -4.716 6.291 7.001 1.00 95.69 96 TRP A O 1
ATOM 772 N N . PHE A 1 97 ? -5.129 6.651 4.821 1.00 94.44 97 PHE A N 1
ATOM 773 C CA . PHE A 1 97 ? -5.730 7.965 5.006 1.00 94.44 97 PHE A CA 1
ATOM 774 C C . PHE A 1 97 ? -7.038 7.896 5.802 1.00 94.44 97 PHE A C 1
ATOM 776 O O . PHE A 1 97 ? -7.231 8.708 6.706 1.00 94.44 97 PHE A O 1
ATOM 783 N N . GLN A 1 98 ? -7.910 6.919 5.522 1.00 94.25 98 GLN A N 1
ATOM 784 C CA . GLN A 1 98 ? -9.151 6.745 6.287 1.00 94.25 98 GLN A CA 1
ATOM 785 C C . GLN A 1 98 ? -8.867 6.458 7.765 1.00 94.25 98 GLN A C 1
ATOM 787 O O . GLN A 1 98 ? -9.489 7.067 8.634 1.00 94.25 98 GLN A O 1
ATOM 792 N N . ILE A 1 99 ? -7.884 5.598 8.053 1.00 92.81 99 ILE A N 1
ATOM 793 C CA . ILE A 1 99 ? -7.462 5.292 9.429 1.00 92.81 99 ILE A CA 1
ATOM 794 C C . ILE A 1 99 ? -6.926 6.553 10.118 1.00 92.81 99 ILE A C 1
ATOM 796 O O . ILE A 1 99 ? -7.319 6.868 11.241 1.00 92.81 99 ILE A O 1
ATOM 800 N N . LEU A 1 100 ? -6.060 7.311 9.438 1.00 94.25 100 LEU A N 1
ATOM 801 C CA . LEU A 1 100 ? -5.480 8.539 9.980 1.00 94.25 100 LEU A CA 1
ATOM 802 C C . LEU A 1 100 ? -6.552 9.591 10.300 1.00 94.25 100 LEU A C 1
ATOM 804 O O . LEU A 1 100 ? -6.553 10.156 11.393 1.00 94.25 100 LEU A O 1
ATOM 808 N N . ILE A 1 101 ? -7.482 9.837 9.375 1.00 93.06 101 ILE A N 1
ATOM 809 C CA . ILE A 1 101 ? -8.579 10.790 9.583 1.00 93.06 101 ILE A CA 1
ATOM 810 C C . ILE A 1 101 ? -9.509 10.322 10.700 1.00 93.06 101 ILE A C 1
ATOM 812 O O . ILE A 1 101 ? -9.905 11.137 11.531 1.00 93.06 101 ILE A O 1
ATOM 816 N N . GLY A 1 102 ? -9.835 9.031 10.751 1.00 91.75 102 GLY A N 1
ATOM 817 C CA . GLY A 1 102 ? -10.654 8.462 11.814 1.00 91.75 102 GLY A CA 1
ATOM 818 C C . GLY A 1 102 ? -10.042 8.685 13.199 1.00 91.75 102 GLY A C 1
ATOM 819 O O . GLY A 1 102 ? -10.720 9.162 14.106 1.00 91.75 102 GLY A O 1
ATOM 820 N N . LEU A 1 103 ? -8.731 8.470 13.342 1.00 91.50 103 LEU A N 1
ATOM 821 C CA . LEU A 1 103 ? -8.007 8.749 14.588 1.00 91.50 103 LEU A CA 1
ATOM 822 C C . LEU A 1 103 ? -8.000 10.237 14.960 1.00 91.50 103 LEU A C 1
ATOM 824 O O . LEU A 1 103 ? -8.172 10.567 16.131 1.00 91.50 103 LEU A O 1
ATOM 828 N N . ILE A 1 104 ? -7.832 11.134 13.984 1.00 91.50 104 ILE A N 1
ATOM 829 C CA . ILE A 1 104 ? -7.869 12.586 14.221 1.00 91.50 104 ILE A CA 1
ATOM 830 C C . ILE A 1 104 ? -9.269 13.030 14.670 1.00 91.50 104 ILE A C 1
ATOM 832 O O . ILE A 1 104 ? -9.391 13.823 15.602 1.00 91.50 104 ILE A O 1
ATOM 836 N N . LYS A 1 105 ? -10.332 12.509 14.043 1.00 90.38 105 LYS A N 1
ATOM 837 C CA . LYS A 1 105 ? -11.722 12.907 14.321 1.00 90.38 105 LYS A CA 1
ATOM 838 C C . LYS A 1 105 ? -12.206 12.528 15.716 1.00 90.38 105 LYS A C 1
ATOM 840 O O . LYS A 1 105 ? -12.986 13.275 16.297 1.00 90.38 105 LYS A O 1
ATOM 845 N N . VAL A 1 106 ? -11.750 11.400 16.257 1.00 88.38 106 VAL A N 1
ATOM 846 C CA . VAL A 1 106 ? -12.116 10.970 17.620 1.00 88.38 106 VAL A CA 1
ATOM 847 C C . VAL A 1 106 ? -11.520 11.893 18.691 1.00 88.38 106 VAL A C 1
ATOM 849 O O . VAL A 1 106 ? -11.989 11.904 19.824 1.00 88.38 106 VAL A O 1
ATOM 852 N N . GLY A 1 107 ? -10.514 12.705 18.351 1.00 76.81 107 GLY A N 1
ATOM 853 C CA . GLY A 1 107 ? -9.965 13.730 19.244 1.00 76.81 107 GLY A CA 1
ATOM 854 C C . GLY A 1 107 ? -9.056 13.193 20.355 1.00 76.81 107 GLY A C 1
ATOM 855 O O . GLY A 1 107 ? -8.416 13.976 21.053 1.00 76.81 107 GLY A O 1
ATOM 856 N N . THR A 1 108 ? -8.928 11.873 20.505 1.00 74.81 108 THR A N 1
ATOM 857 C CA . THR A 1 108 ? -7.914 11.254 21.367 1.00 74.81 108 THR A CA 1
ATOM 858 C C . THR A 1 108 ? -6.564 11.227 20.663 1.00 74.81 108 THR A C 1
ATOM 860 O O . THR A 1 108 ? -6.381 10.512 19.675 1.00 74.81 108 THR A O 1
ATOM 863 N N . VAL A 1 109 ? -5.595 11.969 21.206 1.00 78.06 109 VAL A N 1
ATOM 864 C CA . VAL A 1 109 ? -4.201 11.929 20.749 1.00 78.06 109 VAL A CA 1
ATOM 865 C C . VAL A 1 109 ? -3.623 10.552 21.070 1.00 78.06 109 VAL A C 1
ATOM 867 O O . VAL A 1 109 ? -3.200 10.280 22.191 1.00 78.06 109 VAL A O 1
ATOM 870 N N . SER A 1 110 ? -3.634 9.663 20.078 1.00 85.25 110 SER A N 1
ATOM 871 C CA . SER A 1 110 ? -2.996 8.351 20.154 1.00 85.25 110 SER A CA 1
ATOM 872 C C . SER A 1 110 ? -1.669 8.364 19.401 1.00 85.25 110 SER A C 1
ATOM 874 O O . SER A 1 110 ? -1.504 9.071 18.403 1.00 85.25 110 SER A O 1
ATOM 876 N N . THR A 1 111 ? -0.730 7.518 19.828 1.00 90.19 111 THR A N 1
ATOM 877 C CA . THR A 1 111 ? 0.513 7.253 19.080 1.00 90.19 111 THR A CA 1
ATOM 878 C C . THR A 1 111 ? 0.236 6.762 17.655 1.00 90.19 111 THR A C 1
ATOM 880 O O . THR A 1 111 ? 1.061 6.959 16.763 1.00 90.19 111 THR A O 1
ATOM 883 N N . GLY A 1 112 ? -0.959 6.205 17.413 1.00 89.69 112 GLY A N 1
ATOM 884 C CA . GLY A 1 112 ? -1.450 5.827 16.094 1.00 89.69 112 GLY A CA 1
ATOM 885 C C . GLY A 1 112 ? -1.437 6.981 15.092 1.00 89.69 112 GLY A C 1
ATOM 886 O O . GLY A 1 112 ? -1.069 6.753 13.947 1.00 89.69 112 GLY A O 1
ATOM 887 N N . ILE A 1 113 ? -1.739 8.220 15.497 1.00 92.38 113 ILE A N 1
ATOM 888 C CA . ILE A 1 113 ? -1.739 9.372 14.574 1.00 92.38 113 ILE A CA 1
ATOM 889 C C . ILE A 1 113 ? -0.355 9.555 13.942 1.00 92.38 113 ILE A C 1
ATOM 891 O O . ILE A 1 113 ? -0.241 9.649 12.721 1.00 92.38 113 ILE A O 1
ATOM 895 N N . ALA A 1 114 ? 0.706 9.545 14.754 1.00 93.94 114 ALA A N 1
ATOM 896 C CA . ALA A 1 114 ? 2.073 9.682 14.257 1.00 93.94 114 ALA A CA 1
ATOM 897 C C . ALA A 1 114 ? 2.466 8.500 13.356 1.00 93.94 114 ALA A C 1
ATOM 899 O O . ALA A 1 114 ? 3.013 8.698 12.271 1.00 93.94 114 ALA A O 1
ATOM 900 N N . MET A 1 115 ? 2.137 7.273 13.774 1.00 94.25 115 MET A N 1
ATOM 901 C CA . MET A 1 115 ? 2.471 6.065 13.017 1.00 94.25 115 MET A CA 1
ATOM 902 C C . MET A 1 115 ? 1.759 6.015 11.662 1.00 94.25 115 MET A C 1
ATOM 904 O O . MET A 1 115 ? 2.410 5.833 10.633 1.00 94.25 115 MET A O 1
ATOM 908 N N . TYR A 1 116 ? 0.441 6.222 11.633 1.00 93.81 116 TYR A N 1
ATOM 909 C CA . TYR A 1 116 ? -0.339 6.181 10.397 1.00 93.81 116 TYR A CA 1
ATOM 910 C C . TYR A 1 116 ? -0.054 7.378 9.482 1.00 93.81 116 TYR A C 1
ATOM 912 O O . TYR A 1 116 ? -0.124 7.220 8.265 1.00 93.81 116 TYR A O 1
ATOM 920 N N . ALA A 1 117 ? 0.355 8.535 10.018 1.00 94.88 117 ALA A N 1
ATOM 921 C CA . ALA A 1 117 ? 0.835 9.653 9.203 1.00 94.88 117 ALA A CA 1
ATOM 922 C C . ALA A 1 117 ? 2.128 9.302 8.451 1.00 94.88 117 ALA A C 1
ATOM 924 O O . ALA A 1 117 ? 2.233 9.568 7.254 1.00 94.88 117 ALA A O 1
ATOM 925 N N . VAL A 1 118 ? 3.087 8.654 9.122 1.00 96.69 118 VAL A N 1
ATOM 926 C CA . VAL A 1 118 ? 4.324 8.180 8.480 1.00 96.69 118 VAL A CA 1
ATOM 927 C C . VAL A 1 118 ? 4.021 7.098 7.446 1.00 96.69 118 VAL A C 1
ATOM 929 O O . VAL A 1 118 ? 4.518 7.172 6.325 1.00 96.69 118 VAL A O 1
ATOM 932 N N . VAL A 1 119 ? 3.178 6.120 7.786 1.00 96.44 119 VAL A N 1
ATOM 933 C CA . VAL A 1 119 ? 2.747 5.054 6.863 1.00 96.44 119 VAL A CA 1
ATOM 934 C C . VAL A 1 119 ? 2.097 5.642 5.609 1.00 96.44 119 VAL A C 1
ATOM 936 O O . VAL A 1 119 ? 2.469 5.276 4.494 1.00 96.44 119 VAL A O 1
ATOM 939 N N . PHE A 1 120 ? 1.182 6.599 5.777 1.00 96.56 120 PHE A N 1
ATOM 940 C CA . PHE A 1 120 ? 0.543 7.299 4.668 1.00 96.56 120 PHE A CA 1
ATOM 941 C C . PHE A 1 120 ? 1.560 8.065 3.810 1.00 96.56 120 PHE A C 1
ATOM 943 O O . PHE A 1 120 ? 1.566 7.919 2.589 1.00 96.56 120 PHE A O 1
ATOM 950 N N . ALA A 1 121 ? 2.465 8.830 4.429 1.00 97.31 121 ALA A N 1
ATOM 951 C CA . ALA A 1 121 ? 3.496 9.577 3.710 1.00 97.31 121 ALA A CA 1
ATOM 952 C C . ALA A 1 121 ? 4.435 8.658 2.908 1.00 97.31 121 ALA A C 1
ATOM 954 O O . ALA A 1 121 ? 4.785 8.969 1.768 1.00 97.31 121 ALA A O 1
ATOM 955 N N . LEU A 1 122 ? 4.810 7.506 3.471 1.00 96.62 122 LEU A N 1
ATOM 956 C CA . LEU A 1 122 ? 5.628 6.508 2.782 1.00 96.62 122 LEU A CA 1
ATOM 957 C C . LEU A 1 122 ? 4.890 5.859 1.604 1.00 96.62 122 LEU A C 1
ATOM 959 O O . LEU A 1 122 ? 5.522 5.569 0.589 1.00 96.62 122 LEU A O 1
ATOM 963 N N . GLU A 1 123 ? 3.571 5.667 1.681 1.00 96.25 123 GLU A N 1
ATOM 964 C CA . GLU A 1 123 ? 2.808 5.209 0.515 1.00 96.25 123 GLU A CA 1
ATOM 965 C C . GLU A 1 123 ? 2.724 6.271 -0.575 1.00 96.25 123 GLU A C 1
ATOM 967 O O . GLU A 1 123 ? 2.933 5.955 -1.744 1.00 96.25 123 GLU A O 1
ATOM 972 N N . VAL A 1 124 ? 2.514 7.541 -0.216 1.00 96.38 124 VAL A N 1
ATOM 973 C CA . VAL A 1 124 ? 2.561 8.644 -1.188 1.00 96.38 124 VAL A CA 1
ATOM 974 C C . VAL A 1 124 ? 3.924 8.684 -1.883 1.00 96.38 124 VAL A C 1
ATOM 976 O O . VAL A 1 124 ? 3.993 8.791 -3.108 1.00 96.38 124 VAL A O 1
ATOM 979 N N . TYR A 1 125 ? 5.011 8.524 -1.125 1.00 95.94 125 TYR A N 1
ATOM 980 C CA . TYR A 1 125 ? 6.356 8.405 -1.683 1.00 95.94 125 TYR A CA 1
ATOM 981 C C . TYR A 1 125 ? 6.472 7.225 -2.662 1.00 95.94 125 TYR A C 1
ATOM 983 O O . TYR A 1 125 ? 6.931 7.410 -3.790 1.00 95.94 125 TYR A O 1
ATOM 991 N N . ASN A 1 126 ? 5.990 6.037 -2.284 1.00 94.75 126 ASN A N 1
ATOM 992 C CA . ASN A 1 126 ? 6.001 4.862 -3.159 1.00 94.75 126 ASN A CA 1
ATOM 993 C C . ASN A 1 126 ? 5.206 5.090 -4.453 1.00 94.75 126 ASN A C 1
ATOM 995 O O . ASN A 1 126 ? 5.649 4.662 -5.519 1.00 94.75 126 ASN A O 1
AT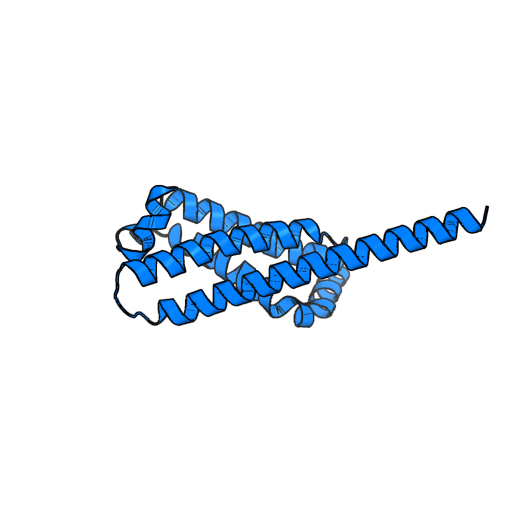OM 999 N N . VAL A 1 127 ? 4.060 5.776 -4.386 1.00 93.88 127 VAL A N 1
ATOM 1000 C CA . VAL A 1 127 ? 3.256 6.142 -5.564 1.00 93.88 127 VAL A CA 1
ATOM 1001 C C . VAL A 1 127 ? 4.067 7.023 -6.514 1.00 93.88 127 VAL A C 1
ATOM 1003 O O . VAL A 1 127 ? 4.158 6.717 -7.705 1.00 93.88 127 VAL A O 1
ATOM 1006 N N . ILE A 1 128 ? 4.700 8.081 -5.997 1.00 93.75 128 ILE A N 1
ATOM 1007 C CA . ILE A 1 128 ? 5.525 9.003 -6.794 1.00 93.75 128 ILE A CA 1
ATOM 1008 C C . ILE A 1 128 ? 6.690 8.251 -7.447 1.00 93.75 128 ILE A C 1
ATOM 1010 O O . ILE A 1 128 ? 6.923 8.391 -8.650 1.00 93.75 128 ILE A O 1
ATOM 1014 N N . CYS A 1 129 ? 7.395 7.413 -6.684 1.00 91.69 129 CYS A N 1
ATOM 1015 C CA . CYS A 1 129 ? 8.489 6.597 -7.202 1.00 91.69 129 CYS A CA 1
ATOM 1016 C C . CYS A 1 129 ? 8.017 5.616 -8.282 1.00 91.69 129 CYS A C 1
ATOM 1018 O O . CYS A 1 129 ? 8.643 5.527 -9.337 1.00 91.69 129 CYS A O 1
ATOM 1020 N N . ALA A 1 130 ? 6.896 4.923 -8.067 1.00 89.94 130 ALA A N 1
ATOM 1021 C CA . ALA A 1 130 ? 6.364 3.954 -9.020 1.00 89.94 130 ALA A CA 1
ATOM 1022 C C . ALA A 1 130 ? 5.918 4.610 -10.339 1.00 89.94 130 ALA A C 1
ATOM 1024 O O . ALA A 1 130 ? 6.200 4.072 -11.412 1.00 89.94 130 ALA A O 1
ATOM 1025 N N . PHE A 1 131 ? 5.279 5.784 -10.285 1.00 89.50 131 PHE A N 1
ATOM 1026 C CA . PHE A 1 131 ? 4.946 6.548 -11.491 1.00 89.50 131 PHE A CA 1
ATOM 1027 C C . PHE A 1 131 ? 6.189 7.110 -12.190 1.00 89.50 131 PHE A C 1
ATOM 1029 O O . PHE A 1 131 ? 6.265 7.083 -13.419 1.00 89.50 131 PHE A O 1
ATOM 1036 N N . GLY A 1 132 ? 7.189 7.569 -11.433 1.00 89.38 132 GLY A N 1
ATOM 1037 C CA . GLY A 1 132 ? 8.472 8.000 -11.988 1.00 89.38 132 GLY A CA 1
ATOM 1038 C C . GLY A 1 132 ? 9.208 6.871 -12.718 1.00 89.38 132 GLY A C 1
ATOM 1039 O O . GLY A 1 132 ? 9.751 7.087 -13.803 1.00 89.38 132 GLY A O 1
ATOM 1040 N N . ASP A 1 133 ? 9.190 5.659 -12.160 1.00 88.56 133 ASP A N 1
ATOM 1041 C CA . ASP A 1 133 ? 9.739 4.459 -12.797 1.00 88.56 133 ASP A CA 1
ATOM 1042 C C . ASP A 1 133 ? 8.980 4.100 -14.085 1.00 88.56 133 ASP A C 1
ATOM 1044 O O . ASP A 1 133 ? 9.613 3.792 -15.098 1.00 88.56 133 ASP A O 1
ATOM 1048 N N . ALA A 1 134 ? 7.643 4.185 -14.072 1.00 87.19 134 ALA A N 1
ATOM 1049 C CA . ALA A 1 134 ? 6.814 3.951 -15.256 1.00 87.19 134 ALA A CA 1
ATOM 1050 C C . ALA A 1 134 ? 7.183 4.919 -16.390 1.00 87.19 134 ALA A C 1
ATOM 1052 O O . ALA A 1 134 ? 7.527 4.489 -17.488 1.00 87.19 134 ALA A O 1
ATOM 1053 N N . GLY A 1 135 ? 7.247 6.221 -16.091 1.00 87.81 135 GLY A N 1
ATOM 1054 C CA . GLY A 1 135 ? 7.598 7.238 -17.083 1.00 87.81 135 GLY A CA 1
ATOM 1055 C C . GLY A 1 135 ? 9.004 7.066 -17.668 1.00 87.81 135 GLY A C 1
ATOM 1056 O O . GLY A 1 135 ? 9.209 7.288 -18.861 1.00 87.81 135 GLY A O 1
ATOM 1057 N N . LYS A 1 136 ? 9.987 6.636 -16.864 1.00 87.81 136 LYS A N 1
ATOM 1058 C CA . LYS A 1 136 ? 11.337 6.312 -17.367 1.00 87.81 136 LYS A CA 1
ATOM 1059 C C . LYS A 1 136 ? 11.316 5.106 -18.307 1.00 87.81 136 LYS A C 1
ATOM 1061 O O . LYS A 1 136 ? 11.981 5.138 -19.340 1.00 87.81 136 LYS A O 1
ATOM 1066 N N . SER A 1 137 ? 10.560 4.067 -17.960 1.00 86.38 137 SER A N 1
ATOM 1067 C CA . SER A 1 137 ? 10.411 2.867 -18.789 1.00 86.38 137 SER A CA 1
ATOM 1068 C C . SER A 1 137 ? 9.766 3.184 -20.139 1.00 86.38 137 SER A C 1
ATOM 1070 O O . SER A 1 137 ? 10.256 2.729 -21.172 1.00 86.38 137 SER A O 1
ATOM 1072 N N . ASP A 1 138 ? 8.713 4.001 -20.148 1.00 87.25 138 ASP A N 1
ATOM 1073 C CA . ASP A 1 138 ? 8.000 4.372 -21.374 1.00 87.25 138 ASP A CA 1
ATOM 1074 C C . ASP A 1 138 ? 8.885 5.195 -22.319 1.00 87.25 138 ASP A C 1
ATOM 1076 O O . ASP A 1 138 ? 8.925 4.935 -23.523 1.00 87.25 138 ASP A O 1
ATOM 1080 N N . ARG A 1 139 ? 9.681 6.128 -21.775 1.00 88.62 139 ARG A N 1
ATOM 1081 C CA . ARG A 1 139 ? 10.672 6.891 -22.556 1.00 88.62 139 ARG A CA 1
ATOM 1082 C C . ARG A 1 139 ? 11.720 5.983 -23.197 1.00 88.62 139 ARG A C 1
ATOM 1084 O O . ARG A 1 139 ? 11.967 6.091 -24.393 1.00 88.62 139 ARG A O 1
ATOM 1091 N N . GLN A 1 140 ? 12.279 5.040 -22.437 1.00 87.56 140 GLN A N 1
ATOM 1092 C CA . GLN A 1 140 ? 13.253 4.078 -22.968 1.00 87.56 140 GLN A CA 1
ATOM 1093 C C . GLN A 1 140 ? 12.650 3.181 -24.057 1.00 87.56 140 GLN A C 1
ATOM 1095 O O . GLN A 1 140 ? 13.339 2.813 -25.010 1.00 87.56 140 GLN A O 1
ATOM 1100 N N . ALA A 1 141 ? 11.375 2.808 -23.932 1.00 85.81 141 ALA A N 1
ATOM 1101 C CA . ALA A 1 141 ? 10.676 2.045 -24.960 1.00 85.81 141 ALA A CA 1
ATOM 1102 C C . ALA A 1 141 ? 10.495 2.868 -26.248 1.00 85.81 141 ALA A C 1
ATOM 1104 O O . ALA A 1 141 ? 10.761 2.351 -27.336 1.00 85.81 141 ALA A O 1
ATOM 1105 N N . ALA A 1 142 ? 10.124 4.146 -26.127 1.00 87.31 142 ALA A N 1
ATOM 1106 C CA . ALA A 1 142 ? 9.984 5.059 -27.260 1.00 87.31 142 ALA A CA 1
ATOM 1107 C C . ALA A 1 142 ? 11.320 5.294 -27.991 1.00 87.31 142 ALA A C 1
ATOM 1109 O O . ALA A 1 142 ? 11.382 5.167 -29.214 1.00 87.31 142 ALA A O 1
ATOM 1110 N N . GLU A 1 143 ? 12.407 5.542 -27.253 1.00 90.31 143 GLU A N 1
ATOM 1111 C CA . GLU A 1 143 ? 13.757 5.719 -27.812 1.00 90.31 143 GLU A CA 1
ATOM 1112 C C . GLU A 1 143 ? 14.233 4.475 -28.579 1.00 90.31 143 GLU A C 1
ATOM 1114 O O . GLU A 1 143 ? 14.772 4.579 -29.683 1.00 90.31 143 GLU A O 1
ATOM 1119 N N . ARG A 1 144 ? 13.988 3.274 -28.036 1.00 87.06 144 ARG A N 1
ATOM 1120 C CA . ARG A 1 144 ? 14.318 2.005 -28.709 1.00 87.06 144 ARG A CA 1
ATOM 1121 C C . ARG A 1 144 ? 13.510 1.788 -29.987 1.00 87.06 144 ARG A C 1
ATOM 1123 O O . ARG A 1 144 ? 14.039 1.202 -30.929 1.00 87.06 144 ARG A O 1
ATOM 1130 N N . GLY A 1 145 ? 12.251 2.227 -30.016 1.00 86.56 145 GLY A N 1
ATOM 1131 C CA . GLY A 1 145 ? 11.414 2.197 -31.217 1.00 86.56 145 GLY A CA 1
ATOM 1132 C C . GLY A 1 145 ? 11.955 3.124 -32.307 1.00 86.56 145 GLY A C 1
ATOM 1133 O O . GLY A 1 145 ? 12.177 2.685 -33.432 1.00 86.56 145 GLY A O 1
ATOM 1134 N N . ALA A 1 146 ? 12.271 4.371 -31.949 1.00 84.94 146 ALA A N 1
ATOM 1135 C CA . ALA A 1 146 ? 12.849 5.347 -32.873 1.00 84.94 146 ALA A CA 1
ATOM 1136 C C . ALA A 1 146 ? 14.197 4.878 -33.456 1.00 84.94 146 ALA A C 1
ATOM 1138 O O . ALA A 1 146 ? 14.431 4.992 -34.657 1.00 84.94 146 ALA A O 1
ATOM 1139 N N . ALA A 1 147 ? 15.060 4.280 -32.628 1.00 84.75 147 ALA A N 1
ATOM 1140 C CA . ALA A 1 147 ? 16.358 3.764 -33.061 1.00 84.75 147 ALA A CA 1
ATOM 1141 C C . ALA A 1 147 ? 16.270 2.552 -34.007 1.00 84.75 147 ALA A C 1
ATOM 1143 O O . ALA A 1 147 ? 17.215 2.309 -34.756 1.00 84.75 147 ALA A O 1
ATOM 1144 N N . LYS A 1 148 ? 15.179 1.773 -33.962 1.00 82.12 148 LYS A N 1
ATOM 1145 C CA . LYS A 1 148 ? 14.932 0.682 -34.917 1.00 82.12 148 LYS A CA 1
ATOM 1146 C C . LYS A 1 148 ? 14.445 1.218 -36.260 1.00 82.12 148 LYS A C 1
ATOM 1148 O O . LYS A 1 148 ? 15.001 0.834 -37.277 1.00 82.12 148 LYS A O 1
ATOM 1153 N N . ASN A 1 149 ? 13.497 2.155 -36.242 1.00 75.69 149 ASN A N 1
ATOM 1154 C CA . ASN A 1 149 ? 12.933 2.738 -37.462 1.00 75.69 149 ASN A CA 1
ATOM 1155 C C . ASN A 1 149 ? 13.942 3.589 -38.254 1.00 75.69 149 ASN A C 1
ATOM 1157 O O . ASN A 1 149 ? 13.768 3.770 -39.447 1.00 75.69 149 ASN A O 1
ATOM 1161 N N . GLY A 1 150 ? 14.987 4.122 -37.612 1.00 69.75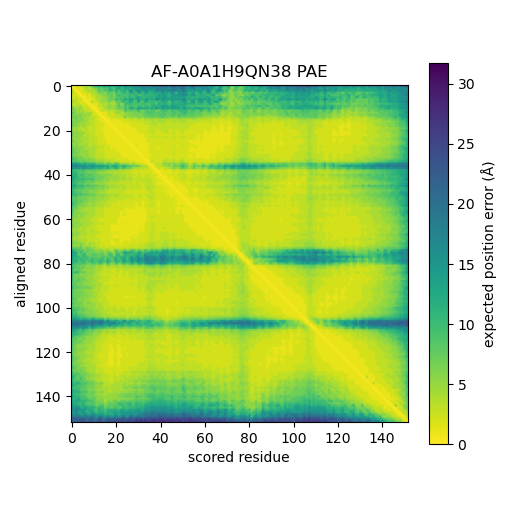 150 GLY A N 1
ATOM 1162 C CA . GLY A 1 150 ? 16.063 4.855 -38.295 1.00 69.75 150 GLY A CA 1
ATOM 1163 C C . GLY A 1 150 ? 17.186 3.983 -38.877 1.00 69.75 150 GLY A C 1
ATOM 1164 O O . GLY A 1 150 ? 18.179 4.531 -39.347 1.00 69.75 150 GLY A O 1
ATOM 1165 N N . ARG A 1 151 ? 17.092 2.648 -38.774 1.00 64.38 151 ARG A N 1
ATOM 1166 C CA . ARG A 1 151 ? 18.060 1.687 -39.343 1.00 64.38 151 ARG A CA 1
ATOM 1167 C C . ARG A 1 151 ? 17.507 0.909 -40.546 1.00 64.38 151 ARG A C 1
ATOM 1169 O O . ARG A 1 151 ? 18.228 0.062 -41.070 1.00 64.38 151 ARG A O 1
ATOM 1176 N N . GLU A 1 152 ? 16.262 1.176 -40.929 1.00 53.91 152 GLU A N 1
ATOM 1177 C CA . GLU A 1 152 ? 15.598 0.688 -42.148 1.00 53.91 152 GLU A CA 1
ATOM 1178 C C . GLU A 1 152 ? 15.596 1.797 -43.205 1.00 53.91 152 GLU A C 1
ATOM 1180 O O . GLU A 1 152 ? 15.760 1.458 -44.397 1.00 53.91 152 GLU A O 1
#

Organism: NCBI:txid1855383

Nearest PDB structures (foldseek):
  6r2g-assembly1_A  TM=2.259E-01  e=7.714E+00  Human immunodeficiency virus 1

Mean predicted aligned error: 5.47 Å

Secondary structure (DSSP, 8-state):
-HHHHHHHHHHHHGGGHHHHHHHHHHHHHHHHHTSS--GGGSGGGHHHHTTS-HHHHHHHHHHHHHHHHHHHHHHHHT---HHHHHHHHHHHHHHHHHHHHHHHHT----HHHHHHHHHHHHHHHHHHHHHHHHHHHHHHHHHHHHHHHTT-

Solvent-accessible surface area (backbone atoms only — not comparable to full-atom values): 7862 Å² total; per-residue (Å²): 108,69,70,48,40,52,52,19,36,63,75,43,39,83,82,38,48,68,57,55,52,50,23,49,48,35,22,50,50,10,51,56,45,65,41,102,58,78,68,61,78,39,71,36,35,48,65,50,54,75,79,40,52,59,59,56,49,10,53,51,31,28,52,53,13,48,52,45,50,52,48,50,48,42,44,31,46,79,57,79,54,34,64,62,51,21,54,55,31,49,55,46,31,54,55,37,45,43,49,34,50,16,36,59,72,64,67,60,93,48,74,59,48,62,52,33,49,50,54,29,52,53,28,52,50,47,24,54,52,25,48,52,50,34,54,54,51,53,51,54,51,51,53,56,50,54,62,53,67,75,74,114

Sequence (152 aa):
MMLTLVRGITSHFRARVTEWALAGALFGWGYILKLPSPTFDQPSYGEMARFASEDTWGQVCFWVGLVRIVALIVNGSIRPSYHLRAVLAFFSCFIWFQILIGLIKVGTVSTGIAMYAVVFALEVYNVICAFGDAGKSDRQAAERGAAKNGRE

Radius of gyration: 18.69 Å; Cα contacts (8 Å, |Δi|>4): 154; chains: 1; bounding box: 38×34×64 Å